Protein AF-A0A815UF53-F1 (afdb_monomer_lite)

pLDDT: mean 86.59, std 9.72, range [55.34, 96.06]

Sequence (130 aa):
MNKFYDKYAIKHITTPPYHPASNGLAERFIRSFKERMLKEQHAGQTNKYFAIRNVLRCYRWTQHRSTGLSPVNMMLSYPVRTDFDIMKPDEPTKRQHKFKYSVGQLVWTLKHQLNNRTQWLEALITKKIS

InterPro domains:
  IPR001584 Integrase, catalytic core [PF13683] (9-43)
  IPR001584 Integrase, catalytic core [PS50994] (1-79)
  IPR012337 Ribonuclease H-like superfamily [SSF53098] (2-83)
  IPR036397 Ribonuclease H superfamily [G3DSA:3.30.420.10] (1-106)

Foldseek 3Di:
DVVVCVVVVHDDDDDDPPCCVVVVVVVVVVVQLVVQLVVCVVVVNPDPVVSNVVSVLCQQQDQDPVPSHGVVCVVVVHDDDDPVNVVPPPPVPPPVPVVVDDAQDWDWDWDDDPPDDIDTDIDGRHDDDD

Secondary structure (DSSP, 8-state):
-HHHHHHTT-----PPTT-GGGGHHHHHHHHHHHHHHHHHHHTT---HHHHHHHHHHHHHHSPPTTTSS-HHHHHHSSPPP-HHHHHS-----------SS-TT-EEEEEE--SSS--EEEEEE------

Structure (mmCIF, N/CA/C/O backbone):
data_AF-A0A815UF53-F1
#
_entry.id   AF-A0A815UF53-F1
#
loop_
_atom_site.group_PDB
_atom_site.id
_atom_site.type_symbol
_atom_site.label_atom_id
_atom_site.label_alt_id
_atom_site.label_comp_id
_atom_site.label_asym_id
_atom_site.label_entity_id
_atom_site.label_seq_id
_atom_site.pdbx_PDB_ins_code
_atom_site.Cartn_x
_atom_site.Cartn_y
_atom_site.Cartn_z
_atom_site.occupancy
_atom_site.B_iso_or_equiv
_atom_site.auth_seq_id
_atom_site.auth_comp_id
_atom_site.auth_asym_id
_atom_site.auth_atom_id
_atom_site.pdbx_PDB_model_num
ATOM 1 N N . MET A 1 1 ? 8.776 -14.693 21.735 1.00 62.72 1 MET A N 1
ATOM 2 C CA . MET A 1 1 ? 8.605 -14.264 20.328 1.00 62.72 1 MET A CA 1
ATOM 3 C C . MET A 1 1 ? 9.325 -15.175 19.336 1.00 62.72 1 MET A C 1
ATOM 5 O O . MET A 1 1 ? 8.688 -15.540 18.361 1.00 62.72 1 MET A O 1
ATOM 9 N N . ASN A 1 2 ? 10.560 -15.624 19.601 1.00 74.62 2 ASN A N 1
ATOM 10 C CA . ASN A 1 2 ? 11.318 -16.495 18.678 1.00 74.62 2 ASN A CA 1
ATOM 11 C C . ASN A 1 2 ? 10.544 -17.749 18.230 1.00 74.62 2 ASN A C 1
ATOM 13 O O . ASN A 1 2 ? 10.398 -17.959 17.037 1.00 74.62 2 ASN A O 1
ATOM 17 N N . LYS A 1 3 ? 9.863 -18.451 19.151 1.00 87.06 3 LYS A N 1
ATOM 18 C CA . LYS A 1 3 ? 9.028 -19.626 18.817 1.00 87.06 3 LYS A CA 1
ATOM 19 C C . LYS A 1 3 ? 7.962 -19.385 17.728 1.00 87.06 3 LYS A C 1
ATOM 21 O O . LYS A 1 3 ? 7.614 -20.321 17.021 1.00 87.06 3 LYS A O 1
ATOM 26 N N . PHE A 1 4 ? 7.409 -18.172 17.604 1.00 92.75 4 PHE A N 1
ATOM 27 C CA . PHE A 1 4 ? 6.448 -17.849 16.538 1.00 92.75 4 PHE A CA 1
ATOM 28 C C . PHE A 1 4 ? 7.168 -17.672 15.200 1.00 92.75 4 PHE A C 1
ATOM 30 O O . PHE A 1 4 ? 6.766 -18.255 14.200 1.00 92.75 4 PHE A O 1
ATOM 37 N N . TYR A 1 5 ? 8.247 -16.893 15.197 1.00 93.88 5 TYR A N 1
ATOM 38 C CA . TYR A 1 5 ? 9.032 -16.620 14.000 1.00 93.88 5 TYR A CA 1
ATOM 39 C C . TYR A 1 5 ? 9.671 -17.891 13.435 1.00 93.88 5 TYR A C 1
ATOM 41 O O . TYR A 1 5 ? 9.554 -18.137 12.237 1.00 93.88 5 TYR A O 1
ATOM 49 N N . ASP A 1 6 ? 10.213 -18.747 14.302 1.00 92.88 6 ASP A N 1
ATOM 50 C CA . ASP A 1 6 ? 10.800 -20.034 13.924 1.00 92.88 6 ASP A CA 1
ATOM 51 C C . ASP A 1 6 ? 9.742 -20.970 13.322 1.00 92.88 6 ASP A C 1
ATOM 53 O O . ASP A 1 6 ? 9.981 -21.604 12.297 1.00 92.88 6 ASP A O 1
ATOM 57 N N . LYS A 1 7 ? 8.528 -20.997 13.896 1.00 95.94 7 LYS A N 1
ATOM 58 C CA . LYS A 1 7 ? 7.411 -21.813 13.393 1.00 95.94 7 LYS A CA 1
ATOM 59 C C . LYS A 1 7 ? 6.991 -21.436 11.970 1.00 95.94 7 LYS A C 1
ATOM 61 O O . LYS A 1 7 ? 6.603 -22.314 11.206 1.00 95.94 7 LYS A O 1
ATOM 66 N N . TYR A 1 8 ? 7.029 -20.150 11.630 1.00 95.12 8 TYR A N 1
ATOM 67 C CA . TYR A 1 8 ? 6.607 -19.645 10.319 1.00 95.12 8 TYR A CA 1
ATOM 68 C C . TYR A 1 8 ? 7.782 -19.315 9.387 1.00 95.12 8 TYR A C 1
ATOM 70 O O . TYR A 1 8 ? 7.563 -18.702 8.345 1.00 95.12 8 TYR A O 1
ATOM 78 N N . ALA A 1 9 ? 9.012 -19.700 9.749 1.00 95.00 9 ALA A N 1
ATOM 79 C CA . ALA A 1 9 ? 10.232 -19.387 9.002 1.00 95.00 9 ALA A CA 1
ATOM 80 C C . ALA A 1 9 ? 10.394 -17.881 8.683 1.00 95.00 9 ALA A C 1
ATOM 82 O O . ALA A 1 9 ? 10.855 -17.491 7.610 1.00 95.00 9 ALA A O 1
ATOM 83 N N . ILE A 1 10 ? 10.009 -17.013 9.624 1.00 95.19 10 ILE A N 1
ATOM 84 C CA . ILE A 1 10 ? 10.105 -15.556 9.489 1.00 95.19 10 ILE A CA 1
ATOM 85 C C . ILE A 1 10 ? 11.411 -15.081 10.123 1.00 95.19 10 ILE A C 1
ATOM 87 O O . ILE A 1 10 ? 11.640 -15.267 11.314 1.00 95.19 10 ILE A O 1
ATOM 91 N N . LYS A 1 11 ? 12.251 -14.377 9.361 1.00 93.62 11 LYS A N 1
ATOM 92 C CA . LYS A 1 11 ? 13.426 -13.698 9.920 1.00 93.62 11 LYS A CA 1
ATOM 93 C C . LYS A 1 11 ? 13.009 -12.372 10.563 1.00 93.62 11 LYS A C 1
ATOM 95 O O . LYS A 1 11 ? 12.670 -11.422 9.861 1.00 93.62 11 LYS A O 1
ATOM 100 N N . HIS A 1 12 ? 13.056 -12.291 11.890 1.00 91.69 12 HIS A N 1
ATOM 101 C CA . HIS A 1 12 ? 12.784 -11.048 12.614 1.00 91.69 12 HIS A CA 1
ATOM 102 C C . HIS A 1 12 ? 14.009 -10.122 12.579 1.00 91.69 12 HIS A C 1
ATOM 104 O O . HIS A 1 12 ? 15.059 -10.452 13.128 1.00 91.69 12 HIS A O 1
ATOM 110 N N . ILE A 1 13 ? 13.876 -8.970 11.919 1.00 90.00 13 ILE A N 1
ATOM 111 C CA . ILE A 1 13 ? 14.931 -7.955 11.798 1.00 90.00 13 ILE A CA 1
ATOM 112 C C . ILE A 1 13 ? 14.521 -6.741 12.632 1.00 90.00 13 ILE A C 1
ATOM 114 O O . ILE A 1 13 ? 13.462 -6.161 12.401 1.00 90.00 13 ILE A O 1
ATOM 118 N N . THR A 1 14 ? 15.359 -6.352 13.592 1.00 89.88 14 THR A N 1
ATOM 119 C CA . THR A 1 14 ? 15.124 -5.200 14.471 1.00 89.88 14 THR A CA 1
ATOM 120 C C . THR A 1 14 ? 16.001 -4.021 14.079 1.00 89.88 14 THR A C 1
ATOM 122 O O . THR A 1 14 ? 17.178 -4.190 13.767 1.00 89.88 14 THR A O 1
ATOM 125 N N . THR A 1 15 ? 15.446 -2.815 14.145 1.00 88.62 15 THR A N 1
ATOM 126 C CA . THR A 1 15 ? 16.214 -1.573 14.011 1.00 88.62 15 THR A CA 1
ATOM 127 C C . THR A 1 15 ? 16.949 -1.251 15.315 1.00 88.62 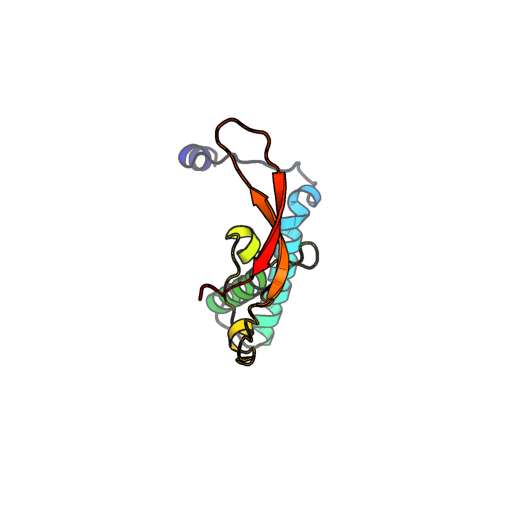15 THR A C 1
ATOM 129 O O . THR A 1 15 ? 16.463 -1.630 16.385 1.00 88.62 15 THR A O 1
ATOM 132 N N . PRO A 1 16 ? 18.091 -0.539 15.266 1.00 87.06 16 PRO A N 1
ATOM 133 C CA . PRO A 1 16 ? 18.784 -0.128 16.478 1.00 87.06 16 PRO A CA 1
ATOM 134 C C . PRO A 1 16 ? 17.896 0.775 17.352 1.00 87.06 16 PRO A C 1
ATOM 136 O O . PRO A 1 16 ? 17.019 1.481 16.832 1.00 87.06 16 PRO A O 1
ATOM 139 N N . PRO A 1 17 ? 18.097 0.754 18.681 1.00 87.44 17 PRO A N 1
ATOM 140 C CA . PRO A 1 17 ? 17.355 1.616 19.591 1.00 87.44 17 PRO A CA 1
ATOM 141 C C . PRO A 1 17 ? 17.593 3.092 19.240 1.00 87.44 17 PRO A C 1
ATOM 143 O O . PRO A 1 17 ? 18.671 3.465 18.785 1.00 87.44 17 PRO A O 1
ATOM 146 N N . TYR A 1 18 ? 16.573 3.931 19.442 1.00 83.25 18 TYR A N 1
ATOM 147 C CA . TYR A 1 18 ? 16.603 5.376 19.158 1.00 83.25 18 TYR A CA 1
ATOM 148 C C . TYR A 1 18 ? 16.888 5.763 17.696 1.00 83.25 18 TYR A C 1
ATOM 150 O O . TYR A 1 18 ? 17.306 6.886 17.421 1.00 83.25 18 TYR A O 1
ATOM 158 N N . HIS A 1 19 ? 16.608 4.873 16.739 1.00 84.88 19 HIS A N 1
ATOM 159 C CA . HIS A 1 19 ? 16.829 5.142 15.319 1.00 84.88 19 HIS A CA 1
ATOM 160 C C . HIS A 1 19 ? 15.553 4.963 14.460 1.00 84.88 19 HIS A C 1
ATOM 162 O O . HIS A 1 19 ? 15.491 4.084 13.593 1.00 84.88 19 HIS A O 1
ATOM 168 N N . PRO A 1 20 ? 14.524 5.813 14.672 1.00 79.69 20 PRO A N 1
ATOM 169 C CA . PRO A 1 20 ? 13.226 5.725 13.982 1.00 79.69 20 PRO A CA 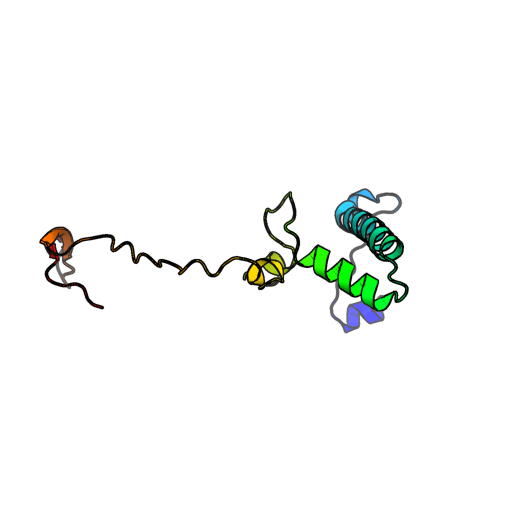1
ATOM 170 C C . PRO A 1 20 ? 13.341 5.849 12.455 1.00 79.69 20 PRO A C 1
ATOM 172 O O . PRO A 1 20 ? 12.607 5.207 11.704 1.00 79.69 20 PRO A O 1
ATOM 175 N N . ALA A 1 21 ? 14.351 6.586 11.979 1.00 84.62 21 ALA A N 1
ATOM 176 C CA . ALA A 1 21 ? 14.616 6.777 10.556 1.00 84.62 21 ALA A CA 1
ATOM 177 C C . ALA A 1 21 ? 14.776 5.455 9.779 1.00 84.62 21 ALA A C 1
ATOM 179 O O . ALA A 1 21 ? 14.350 5.381 8.624 1.00 84.62 21 ALA A O 1
ATOM 180 N N . SER A 1 22 ? 15.305 4.397 10.409 1.00 87.75 22 SER A N 1
ATOM 181 C CA . SER A 1 22 ? 15.430 3.078 9.771 1.00 87.75 22 SER A CA 1
ATOM 182 C C . SER A 1 22 ? 14.089 2.416 9.443 1.00 87.75 22 SER A C 1
ATOM 184 O O . SER A 1 22 ? 14.032 1.601 8.527 1.00 87.75 22 SER A O 1
ATOM 186 N N . ASN A 1 23 ? 12.997 2.788 10.120 1.00 90.06 23 ASN A N 1
ATOM 187 C CA . ASN A 1 23 ? 11.640 2.336 9.796 1.00 90.06 23 ASN A CA 1
ATOM 188 C C . ASN A 1 23 ? 10.762 3.469 9.228 1.00 90.06 23 ASN A C 1
ATOM 190 O O . ASN A 1 23 ? 9.530 3.435 9.297 1.00 90.06 23 ASN A O 1
ATOM 194 N N . GLY A 1 24 ? 11.390 4.483 8.624 1.00 90.56 24 GLY A N 1
ATOM 195 C CA . GLY A 1 24 ? 10.709 5.702 8.191 1.00 90.56 24 GLY A CA 1
ATOM 196 C C . GLY A 1 24 ? 9.597 5.485 7.155 1.00 90.56 24 GLY A C 1
ATOM 197 O O . GLY A 1 24 ? 8.698 6.314 7.036 1.00 90.56 24 GLY A O 1
ATOM 198 N N . LEU A 1 25 ? 9.605 4.381 6.396 1.00 89.38 25 LEU A N 1
ATOM 199 C CA . LEU A 1 25 ? 8.491 4.037 5.499 1.00 89.38 25 LEU A CA 1
ATOM 200 C C . LEU A 1 25 ? 7.231 3.630 6.270 1.00 89.38 25 LEU A C 1
ATOM 202 O O . LEU A 1 25 ? 6.144 4.101 5.932 1.00 89.38 25 LEU A O 1
ATOM 206 N N . ALA A 1 26 ? 7.372 2.813 7.318 1.00 91.06 26 ALA A N 1
ATOM 207 C CA . ALA A 1 26 ? 6.248 2.450 8.171 1.00 91.06 26 ALA A CA 1
ATOM 208 C C . ALA A 1 26 ? 5.714 3.678 8.915 1.00 91.06 26 ALA A C 1
ATOM 210 O O . ALA A 1 26 ? 4.506 3.896 8.962 1.00 91.06 26 ALA A O 1
ATOM 211 N N . GLU A 1 27 ? 6.600 4.537 9.421 1.00 92.25 27 GLU A N 1
ATOM 212 C CA . GLU A 1 27 ? 6.202 5.778 10.092 1.00 92.25 27 GLU A CA 1
ATOM 213 C C . GLU A 1 27 ? 5.469 6.740 9.149 1.00 92.25 27 GLU A C 1
ATOM 215 O O . GLU A 1 27 ? 4.412 7.276 9.498 1.00 92.25 27 GLU A O 1
ATOM 220 N N . ARG A 1 28 ? 5.966 6.904 7.914 1.00 91.81 28 ARG A N 1
ATOM 221 C CA . ARG A 1 28 ? 5.273 7.681 6.875 1.00 91.81 28 ARG A CA 1
ATOM 222 C C . ARG A 1 28 ? 3.884 7.122 6.580 1.00 91.81 28 ARG A C 1
ATOM 224 O O . ARG A 1 28 ? 2.940 7.903 6.471 1.00 91.81 28 ARG A O 1
ATOM 231 N N . PHE A 1 29 ? 3.746 5.799 6.493 1.00 93.19 29 PHE A N 1
ATOM 232 C CA . PHE A 1 29 ? 2.444 5.156 6.327 1.00 93.19 29 PHE A CA 1
ATOM 233 C C . PHE A 1 29 ? 1.513 5.431 7.515 1.00 93.19 29 PHE A C 1
ATOM 235 O O . PHE A 1 29 ? 0.368 5.824 7.304 1.00 93.19 29 PHE A O 1
ATOM 242 N N . ILE A 1 30 ? 1.999 5.299 8.754 1.00 94.44 30 ILE A N 1
ATOM 243 C CA . ILE A 1 30 ? 1.212 5.563 9.969 1.00 94.44 30 ILE A CA 1
ATOM 244 C C . ILE A 1 30 ? 0.692 7.002 9.982 1.00 94.44 30 ILE A C 1
ATOM 246 O O . ILE A 1 30 ? -0.466 7.226 10.338 1.00 94.44 30 ILE A O 1
ATOM 250 N N . ARG A 1 31 ? 1.510 7.976 9.566 1.00 95.00 31 ARG A N 1
ATOM 251 C CA . ARG A 1 31 ? 1.071 9.371 9.431 1.00 95.00 31 ARG A CA 1
ATOM 252 C C . ARG A 1 31 ? -0.109 9.490 8.463 1.00 95.00 31 ARG A C 1
ATOM 254 O O . ARG A 1 31 ? -1.166 9.975 8.858 1.00 95.00 31 ARG A O 1
ATOM 261 N N . SER A 1 32 ? 0.035 8.982 7.238 1.00 94.12 32 SER A N 1
ATOM 262 C CA . SER A 1 32 ? -1.038 9.015 6.232 1.00 94.12 32 SER A CA 1
ATOM 263 C C . SER A 1 32 ? -2.293 8.261 6.682 1.00 94.12 32 SER A C 1
ATOM 265 O O . SER A 1 32 ? -3.413 8.697 6.416 1.00 94.12 32 SER A O 1
ATOM 267 N N . PHE A 1 33 ? -2.120 7.150 7.398 1.00 95.88 33 PHE A N 1
ATOM 268 C CA . PHE A 1 33 ? -3.216 6.378 7.969 1.00 95.88 33 PHE A CA 1
ATOM 269 C C . PHE A 1 33 ? -3.999 7.196 9.003 1.00 95.88 33 PHE A C 1
ATOM 271 O O . PHE A 1 33 ? -5.220 7.289 8.905 1.00 95.88 33 PHE A O 1
ATOM 278 N N . LYS A 1 34 ? -3.310 7.832 9.960 1.00 95.88 34 LYS A N 1
ATOM 279 C CA . LYS A 1 34 ? -3.938 8.676 10.990 1.00 95.88 34 LYS A CA 1
ATOM 280 C C . LYS A 1 34 ? -4.677 9.863 10.376 1.00 95.88 34 LYS A C 1
ATOM 282 O O . LYS A 1 34 ? -5.834 10.095 10.712 1.00 95.88 34 LYS A O 1
ATOM 287 N N . GLU A 1 35 ? -4.044 10.565 9.438 1.00 96.06 35 GLU A N 1
ATOM 288 C CA . GLU A 1 35 ? -4.667 11.678 8.711 1.00 96.06 35 GLU A CA 1
ATOM 289 C C . GLU A 1 35 ? -5.949 11.240 7.997 1.00 96.06 35 GLU A C 1
ATOM 291 O O . GLU A 1 35 ? -6.961 11.939 8.034 1.00 96.06 35 GLU A O 1
ATOM 296 N N . ARG A 1 36 ? -5.934 10.066 7.355 1.00 95.25 36 ARG A N 1
ATOM 297 C CA . ARG A 1 36 ? -7.116 9.555 6.661 1.00 95.25 36 ARG A CA 1
ATOM 298 C C . ARG A 1 36 ? -8.198 9.088 7.630 1.00 95.25 36 ARG A C 1
ATOM 300 O O . ARG A 1 36 ? -9.364 9.357 7.373 1.00 95.25 36 ARG A O 1
ATOM 307 N N . MET A 1 37 ? -7.834 8.451 8.740 1.00 96.00 37 MET A N 1
ATOM 308 C CA . MET A 1 37 ? -8.786 8.054 9.783 1.00 96.00 37 MET A CA 1
ATOM 309 C C . MET A 1 37 ? -9.526 9.262 10.367 1.00 96.00 37 MET A C 1
ATOM 311 O O . MET A 1 37 ? -10.743 9.203 10.521 1.00 96.00 37 MET A O 1
ATOM 315 N N . LEU A 1 38 ? -8.820 10.370 10.619 1.00 95.50 38 LEU A N 1
ATOM 316 C CA . LEU A 1 38 ? -9.445 11.624 11.051 1.00 95.50 38 LEU A CA 1
ATOM 317 C C . LEU A 1 38 ? -10.450 12.132 10.009 1.00 95.50 38 LEU A C 1
ATOM 319 O O . LEU A 1 38 ? -11.563 12.507 10.362 1.00 95.50 38 LEU A O 1
ATOM 323 N N . LYS A 1 39 ? -10.104 12.079 8.716 1.00 94.69 39 LYS A N 1
ATOM 324 C CA . LYS A 1 39 ? -11.024 12.463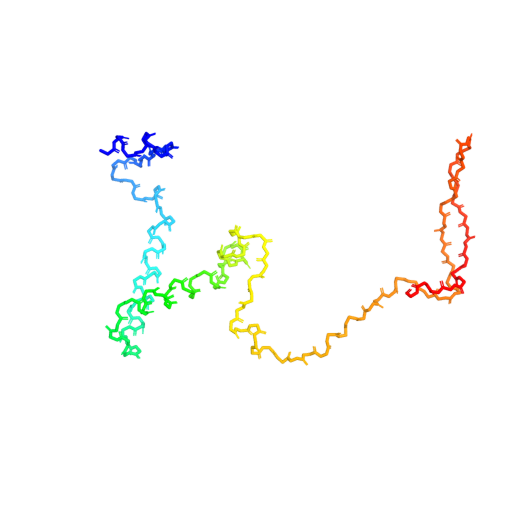 7.631 1.00 94.69 39 LYS A CA 1
ATOM 325 C C . LYS A 1 39 ? -12.278 11.589 7.579 1.00 94.69 39 LYS A C 1
ATOM 327 O O . LYS A 1 39 ? -13.364 12.128 7.408 1.00 94.69 39 LYS A O 1
ATOM 332 N N . GLU A 1 40 ? -12.151 10.272 7.748 1.00 94.38 40 GLU A N 1
ATOM 333 C CA . GLU A 1 40 ? -13.319 9.377 7.801 1.00 94.38 40 GLU A CA 1
ATOM 334 C C . GLU A 1 40 ? -14.205 9.692 9.020 1.00 94.38 40 GLU A C 1
ATOM 336 O O . GLU A 1 40 ? -15.428 9.709 8.903 1.00 94.38 40 GLU A O 1
ATOM 341 N N . GLN A 1 41 ? -13.605 10.015 10.172 1.00 92.12 41 GLN A N 1
ATOM 342 C CA . GLN A 1 41 ? -14.351 10.430 11.363 1.00 92.12 41 GLN A CA 1
ATOM 343 C C . GLN A 1 41 ? -15.097 11.756 11.136 1.00 92.12 41 GLN A C 1
ATOM 345 O O . GLN A 1 41 ? -16.270 11.862 11.485 1.00 92.12 41 GLN A O 1
ATOM 350 N N . HIS A 1 42 ? -14.453 12.750 10.514 1.00 93.94 42 HIS A N 1
ATOM 351 C CA . HIS A 1 42 ? -15.096 14.020 10.154 1.00 93.94 42 HIS A CA 1
ATOM 352 C C . HIS A 1 42 ? -16.210 13.854 9.111 1.00 93.94 42 HIS A C 1
ATOM 354 O O . HIS A 1 42 ? -17.159 14.630 9.115 1.00 93.94 42 HIS A O 1
ATOM 360 N N . ALA A 1 43 ? -16.132 12.829 8.259 1.00 91.38 43 ALA A N 1
ATOM 361 C CA . ALA A 1 43 ? -17.189 12.468 7.316 1.00 91.38 43 ALA A CA 1
ATOM 362 C C . ALA A 1 43 ? -18.387 11.747 7.975 1.00 91.38 43 ALA A C 1
ATOM 364 O O . ALA A 1 43 ? -19.303 11.323 7.276 1.00 91.38 43 ALA A O 1
ATOM 365 N N . GLY A 1 44 ? -18.390 11.592 9.305 1.00 91.19 44 GLY A N 1
ATOM 366 C CA . GLY A 1 44 ? -19.486 10.978 10.058 1.00 91.19 44 GLY A CA 1
ATOM 367 C C . GLY A 1 44 ? -19.394 9.457 10.191 1.00 91.19 44 GLY A C 1
ATOM 368 O O . GLY A 1 44 ? -20.334 8.830 10.679 1.00 91.19 44 GLY A O 1
ATOM 369 N N . GLN A 1 45 ? -18.276 8.835 9.798 1.00 89.19 45 GLN A N 1
ATOM 370 C CA . GLN A 1 45 ? -18.134 7.386 9.893 1.00 89.19 45 GLN A CA 1
ATOM 371 C C . GLN A 1 45 ? -17.863 6.939 11.336 1.00 89.19 45 GLN A C 1
ATOM 373 O O . GLN A 1 45 ? -16.739 6.998 11.831 1.00 89.19 45 GLN A O 1
ATOM 378 N N . THR A 1 46 ? -18.893 6.423 12.007 1.00 87.56 46 THR A N 1
ATOM 379 C CA . THR A 1 46 ? -18.813 5.941 13.399 1.00 87.56 46 THR A CA 1
ATOM 380 C C . THR A 1 46 ? -18.245 4.526 13.517 1.00 87.56 46 THR A C 1
ATOM 382 O O . THR A 1 46 ? -17.629 4.171 14.525 1.00 87.56 46 THR A O 1
ATOM 385 N N . ASN A 1 47 ? -18.402 3.700 12.478 1.00 94.62 47 ASN A N 1
ATOM 386 C CA . ASN A 1 47 ? -17.900 2.331 12.490 1.00 94.62 47 ASN A CA 1
ATOM 387 C C . ASN A 1 47 ? -16.420 2.268 12.075 1.00 94.62 47 ASN A C 1
ATOM 389 O O . ASN A 1 47 ? -16.071 2.422 10.898 1.00 94.62 47 ASN A O 1
ATOM 393 N N . LYS A 1 48 ? -15.566 1.948 13.055 1.00 92.25 48 LYS A N 1
ATOM 394 C CA . LYS A 1 48 ? -14.108 1.825 12.905 1.00 92.25 48 LYS A CA 1
ATOM 395 C C . LYS A 1 48 ? -13.688 0.804 11.844 1.00 92.25 48 LYS A C 1
ATOM 397 O O . LYS A 1 48 ? -12.736 1.064 11.117 1.00 92.25 48 LYS A O 1
ATOM 402 N N . TYR A 1 49 ? -14.381 -0.328 11.714 1.00 94.94 49 TYR A N 1
ATOM 403 C CA . TYR A 1 49 ? -14.021 -1.363 10.735 1.00 94.94 49 TYR A CA 1
ATOM 404 C C . TYR A 1 49 ? -14.198 -0.868 9.300 1.00 94.94 49 TYR A C 1
ATOM 406 O O . TYR A 1 49 ? -13.318 -1.056 8.458 1.00 94.94 49 TYR A O 1
ATOM 414 N N . PHE A 1 50 ? -15.307 -0.182 9.033 1.00 94.94 50 PHE A N 1
ATOM 415 C CA . PHE A 1 50 ? -15.556 0.433 7.732 1.00 94.94 50 PHE A CA 1
ATOM 416 C C . PHE A 1 50 ? -14.578 1.579 7.447 1.00 94.94 50 PHE A C 1
ATOM 418 O O . PHE A 1 50 ? -14.043 1.639 6.342 1.00 94.94 50 PHE A O 1
ATOM 425 N N . ALA A 1 51 ? -14.269 2.421 8.441 1.00 95.38 51 ALA A N 1
ATOM 426 C CA . ALA A 1 51 ? -13.261 3.472 8.294 1.00 95.38 51 ALA A CA 1
ATOM 427 C C . ALA A 1 51 ? -11.883 2.885 7.934 1.00 95.38 51 ALA A C 1
ATOM 429 O O . ALA A 1 51 ? -11.267 3.301 6.955 1.00 95.38 51 ALA A O 1
ATOM 430 N N . ILE A 1 52 ? -11.436 1.842 8.646 1.00 96.00 52 ILE A N 1
ATOM 431 C CA . ILE A 1 52 ? -10.174 1.141 8.355 1.00 96.00 52 ILE A CA 1
ATOM 432 C C . ILE A 1 52 ? -10.196 0.555 6.940 1.00 96.00 52 ILE A C 1
ATOM 434 O O . ILE A 1 52 ? -9.238 0.729 6.184 1.00 96.00 52 ILE A O 1
ATOM 438 N N . ARG A 1 53 ? -11.288 -0.113 6.547 1.00 95.44 53 ARG A N 1
ATOM 439 C CA . ARG A 1 53 ? -11.443 -0.658 5.191 1.00 95.44 53 ARG A CA 1
ATOM 440 C C . ARG A 1 53 ? -11.327 0.441 4.134 1.00 95.44 53 ARG A C 1
ATOM 442 O O . ARG A 1 53 ? -10.623 0.242 3.146 1.00 95.44 53 ARG A O 1
ATOM 449 N N . ASN A 1 54 ? -11.972 1.587 4.340 1.00 93.81 54 ASN A N 1
ATOM 450 C CA . ASN A 1 54 ? -11.919 2.727 3.426 1.00 93.81 54 ASN A CA 1
ATOM 451 C C . ASN A 1 54 ? -10.514 3.313 3.322 1.00 93.81 54 ASN A C 1
ATOM 453 O O . ASN A 1 54 ? -10.017 3.495 2.210 1.00 93.81 54 ASN A O 1
ATOM 457 N N . VAL A 1 55 ? -9.854 3.545 4.458 1.00 95.31 55 VAL A N 1
ATOM 458 C CA . VAL A 1 55 ? -8.481 4.063 4.511 1.00 95.31 55 VAL A CA 1
ATOM 459 C C . VAL A 1 55 ? -7.534 3.141 3.754 1.00 95.31 55 VAL A C 1
ATOM 461 O O . VAL A 1 55 ? -6.789 3.590 2.883 1.00 95.31 55 VAL A O 1
ATOM 464 N N . LEU A 1 56 ? -7.597 1.840 4.037 1.00 95.06 56 LEU A N 1
ATOM 465 C CA . LEU A 1 56 ? -6.739 0.851 3.399 1.00 95.06 56 LEU A CA 1
ATOM 466 C C . LEU A 1 56 ? -7.034 0.693 1.903 1.00 95.06 56 LEU A C 1
ATOM 468 O O . LEU A 1 56 ? -6.104 0.526 1.115 1.00 95.06 56 LEU A O 1
ATOM 472 N N . ARG A 1 57 ? -8.309 0.756 1.500 1.00 93.81 57 ARG A N 1
ATOM 473 C CA . ARG A 1 57 ? -8.715 0.743 0.089 1.00 93.81 57 ARG A CA 1
ATOM 474 C C . ARG A 1 57 ? -8.128 1.943 -0.651 1.00 93.81 57 ARG A C 1
ATOM 476 O O . ARG A 1 57 ? -7.433 1.754 -1.644 1.00 93.81 57 ARG A O 1
ATOM 483 N N . CYS A 1 58 ? -8.325 3.151 -0.123 1.00 92.75 58 CYS A N 1
ATOM 484 C CA . CYS A 1 58 ? -7.798 4.376 -0.723 1.00 92.75 58 CYS A CA 1
ATOM 485 C C . CYS A 1 58 ? -6.273 4.332 -0.835 1.00 92.75 58 CYS A C 1
ATOM 487 O O . CYS A 1 58 ? -5.736 4.620 -1.900 1.00 92.75 58 CYS A O 1
ATOM 489 N N . TYR A 1 59 ? -5.576 3.929 0.230 1.00 94.12 59 TYR A N 1
ATOM 490 C CA . TYR A 1 59 ? -4.117 3.841 0.223 1.00 94.12 59 TYR A CA 1
ATOM 491 C C . TYR A 1 59 ? -3.596 2.875 -0.849 1.00 94.12 59 TYR A C 1
ATOM 493 O O . TYR A 1 59 ? -2.670 3.206 -1.580 1.00 94.12 59 TYR A O 1
ATOM 501 N N . ARG A 1 60 ? -4.216 1.696 -0.988 1.00 93.81 60 ARG A N 1
ATOM 502 C CA . ARG A 1 60 ? -3.781 0.672 -1.952 1.00 93.81 60 ARG A CA 1
ATOM 503 C C . ARG A 1 60 ? -4.074 1.031 -3.404 1.00 93.81 60 ARG A C 1
ATOM 505 O O . ARG A 1 60 ? -3.335 0.584 -4.276 1.00 93.81 60 ARG A O 1
ATOM 512 N N . TRP A 1 61 ? -5.143 1.781 -3.660 1.00 93.31 61 TRP A N 1
ATOM 513 C CA . TRP A 1 61 ? -5.557 2.178 -5.010 1.00 93.31 61 TRP A CA 1
ATOM 514 C C . TRP A 1 61 ? -4.910 3.480 -5.484 1.00 93.31 61 TRP A C 1
ATOM 516 O O . TRP A 1 61 ? -4.696 3.651 -6.681 1.00 93.31 61 TRP A O 1
ATOM 526 N N . THR A 1 62 ? -4.561 4.382 -4.566 1.00 91.50 62 THR A N 1
ATOM 527 C CA . THR A 1 62 ? -3.948 5.668 -4.915 1.00 91.50 62 THR A CA 1
ATOM 528 C C . THR A 1 62 ? -2.504 5.469 -5.366 1.00 91.50 62 THR A C 1
ATOM 530 O O . THR A 1 62 ? -1.714 4.798 -4.703 1.00 91.50 62 THR A O 1
ATOM 533 N N . GLN A 1 63 ? -2.143 6.077 -6.494 1.00 92.00 63 GLN A N 1
ATOM 534 C CA . GLN A 1 63 ? -0.768 6.073 -6.984 1.00 92.00 63 GLN A CA 1
ATOM 535 C C . GLN A 1 63 ? 0.155 6.830 -6.026 1.00 92.00 63 GLN A C 1
ATOM 537 O O . GLN A 1 63 ? -0.145 7.940 -5.582 1.00 92.00 63 GLN A O 1
ATOM 542 N N . HIS A 1 64 ? 1.305 6.237 -5.717 1.00 90.31 64 HIS A N 1
ATOM 543 C CA . HIS A 1 64 ? 2.330 6.901 -4.926 1.00 90.31 64 HIS A CA 1
ATOM 544 C C . HIS A 1 64 ? 3.113 7.888 -5.792 1.00 90.31 64 HIS A C 1
ATOM 546 O O . HIS A 1 64 ? 3.605 7.534 -6.860 1.00 90.31 64 HIS A O 1
ATOM 552 N N . ARG A 1 65 ? 3.311 9.116 -5.295 1.00 88.62 65 ARG A N 1
ATOM 553 C CA . ARG A 1 65 ? 4.052 10.168 -6.016 1.00 88.62 65 ARG A CA 1
ATOM 554 C C . ARG A 1 65 ? 5.459 9.728 -6.435 1.00 88.62 65 ARG A C 1
ATOM 556 O O . ARG A 1 65 ? 5.904 10.087 -7.514 1.00 88.62 65 ARG A O 1
ATOM 563 N N . SER A 1 66 ? 6.159 8.983 -5.581 1.00 88.25 66 SER A N 1
ATOM 564 C CA . SER A 1 66 ? 7.547 8.577 -5.825 1.00 88.25 66 SER A CA 1
ATOM 565 C C . SER A 1 66 ? 7.690 7.459 -6.856 1.00 88.25 66 SER A C 1
ATOM 567 O O . SER A 1 66 ? 8.722 7.379 -7.506 1.00 88.25 66 SER A O 1
ATOM 569 N N . THR A 1 67 ? 6.696 6.575 -6.980 1.00 88.56 67 THR A N 1
ATOM 570 C CA . THR A 1 67 ? 6.766 5.390 -7.854 1.00 88.56 67 THR A CA 1
ATOM 571 C C . THR A 1 67 ? 5.872 5.498 -9.086 1.00 88.56 67 THR A C 1
ATOM 573 O O . THR A 1 67 ? 6.020 4.700 -10.002 1.00 88.56 67 THR A O 1
ATOM 576 N N . GLY A 1 68 ? 4.911 6.428 -9.111 1.00 91.19 68 GLY A N 1
ATOM 577 C CA . GLY A 1 68 ? 3.904 6.552 -10.174 1.00 91.19 68 GLY A CA 1
ATOM 578 C C . GLY A 1 68 ? 2.899 5.393 -10.233 1.00 91.19 68 GLY A C 1
ATOM 579 O O . GLY A 1 68 ? 1.964 5.419 -11.029 1.00 91.19 68 GLY A O 1
ATOM 580 N N . LEU A 1 69 ? 3.058 4.382 -9.377 1.00 91.31 69 LEU A N 1
ATOM 581 C CA . LEU A 1 69 ? 2.241 3.175 -9.330 1.00 91.31 69 LEU A CA 1
ATOM 582 C C . LEU A 1 69 ? 1.495 3.096 -7.999 1.00 91.31 69 LEU A C 1
ATOM 584 O O . LEU A 1 69 ? 1.953 3.604 -6.972 1.00 91.31 69 LEU A O 1
ATOM 588 N N . SER A 1 70 ? 0.324 2.463 -8.013 1.00 92.69 70 SER A N 1
ATOM 589 C CA . SER A 1 70 ? -0.417 2.175 -6.786 1.00 92.69 70 SER A CA 1
ATOM 590 C C . SER A 1 70 ? 0.209 0.976 -6.056 1.00 92.69 70 SER A C 1
ATOM 592 O O . SER A 1 70 ? 0.730 0.066 -6.713 1.00 92.69 70 SER A O 1
ATOM 594 N N . PRO A 1 71 ? 0.157 0.924 -4.711 1.00 93.62 71 PRO A N 1
ATOM 595 C CA . PRO A 1 71 ? 0.705 -0.200 -3.954 1.00 93.62 71 PRO A CA 1
ATOM 596 C C . PRO A 1 71 ? 0.139 -1.559 -4.378 1.00 93.62 71 PRO A C 1
ATOM 598 O O . PRO A 1 71 ? 0.870 -2.546 -4.406 1.00 93.62 71 PRO A O 1
ATOM 601 N N . VAL A 1 72 ? -1.147 -1.620 -4.745 1.00 94.38 72 VAL A N 1
ATOM 602 C CA . VAL A 1 72 ? -1.756 -2.874 -5.207 1.00 94.38 72 VAL A CA 1
ATOM 603 C C . VAL A 1 72 ? -1.193 -3.326 -6.554 1.00 94.38 72 VAL A C 1
ATOM 605 O O . VAL A 1 72 ? -0.921 -4.511 -6.723 1.00 94.38 72 VAL A O 1
ATOM 608 N N . ASN A 1 73 ? -0.936 -2.395 -7.477 1.00 93.31 73 ASN A N 1
ATOM 609 C CA . ASN A 1 73 ? -0.347 -2.725 -8.773 1.00 93.31 73 ASN A CA 1
ATOM 610 C C . ASN A 1 73 ? 1.110 -3.164 -8.615 1.00 93.31 73 ASN A C 1
ATOM 612 O O . ASN A 1 73 ? 1.545 -4.075 -9.307 1.00 93.31 73 ASN A O 1
ATOM 616 N N . MET A 1 74 ? 1.858 -2.564 -7.684 1.00 93.31 74 MET A N 1
ATOM 617 C CA . MET A 1 74 ? 3.217 -3.018 -7.367 1.00 93.31 74 MET A CA 1
ATOM 618 C C . MET A 1 74 ? 3.222 -4.424 -6.757 1.00 93.31 74 MET A C 1
ATOM 620 O O . MET A 1 74 ? 4.089 -5.227 -7.078 1.00 93.31 74 MET A O 1
ATOM 624 N N . MET A 1 75 ? 2.247 -4.732 -5.898 1.00 94.25 75 MET A N 1
ATOM 625 C CA . MET A 1 75 ? 2.134 -6.042 -5.253 1.00 94.25 75 MET A CA 1
ATOM 626 C C . MET A 1 75 ? 1.701 -7.145 -6.229 1.00 94.25 75 MET A C 1
ATOM 628 O O . MET A 1 75 ? 2.206 -8.258 -6.148 1.00 94.25 75 MET A O 1
ATOM 632 N N . LEU A 1 76 ? 0.759 -6.851 -7.129 1.00 93.06 76 LEU A N 1
ATOM 633 C CA . LEU A 1 76 ? 0.154 -7.840 -8.029 1.00 93.06 76 LEU A CA 1
ATOM 634 C C . LEU A 1 76 ? 0.763 -7.849 -9.437 1.00 93.06 76 LEU A C 1
ATOM 636 O O . LEU A 1 76 ? 0.518 -8.776 -10.198 1.00 93.06 76 LEU A O 1
ATOM 640 N N . SER A 1 77 ? 1.556 -6.836 -9.796 1.00 90.56 77 SER A N 1
ATOM 641 C CA . SER A 1 77 ? 2.162 -6.649 -11.128 1.00 90.56 77 SER A CA 1
ATOM 642 C C . SER A 1 77 ? 1.178 -6.503 -12.300 1.00 90.56 77 SER A C 1
ATOM 644 O O . SER A 1 77 ? 1.595 -6.479 -13.455 1.00 90.56 77 SER A O 1
ATOM 646 N N . TYR A 1 78 ? -0.119 -6.336 -12.031 1.00 88.56 78 TYR A N 1
ATOM 647 C CA . TYR A 1 78 ? -1.139 -5.987 -13.021 1.00 88.56 78 TYR A CA 1
ATOM 648 C C . TYR A 1 78 ? -2.050 -4.869 -12.490 1.00 88.56 78 TYR A C 1
ATOM 650 O O . TYR A 1 78 ? -2.168 -4.696 -11.272 1.00 88.56 78 TYR A O 1
ATOM 658 N N . PRO A 1 79 ? -2.690 -4.080 -13.375 1.00 86.81 79 PRO A N 1
ATOM 659 C CA . PRO A 1 79 ? -3.580 -3.010 -12.950 1.00 86.81 79 PRO A CA 1
ATOM 660 C C . PRO A 1 79 ? -4.878 -3.569 -12.357 1.00 86.81 79 PRO A C 1
ATOM 662 O O . PRO A 1 79 ? -5.616 -4.298 -13.020 1.00 86.81 79 PRO A O 1
ATOM 665 N N . VAL A 1 80 ? -5.178 -3.203 -11.111 1.00 88.88 80 VAL A N 1
ATOM 666 C CA . VAL A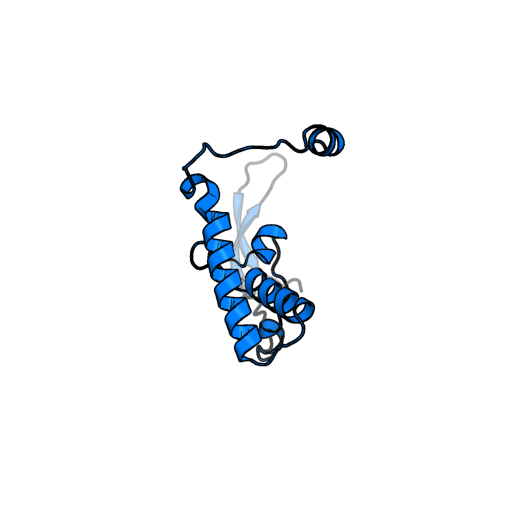 1 80 ? -6.466 -3.515 -10.478 1.00 88.88 80 VAL A CA 1
ATOM 667 C C . VAL A 1 80 ? -7.510 -2.488 -10.896 1.00 88.88 80 VAL A C 1
ATOM 669 O O . VAL A 1 80 ? -7.264 -1.288 -10.801 1.00 88.88 80 VAL A O 1
ATOM 672 N N . ARG A 1 81 ? -8.689 -2.961 -11.313 1.00 88.50 81 ARG A N 1
ATOM 673 C CA . ARG A 1 81 ? -9.828 -2.100 -11.647 1.00 88.50 81 ARG A CA 1
ATOM 674 C C . ARG A 1 81 ? -10.348 -1.404 -10.386 1.00 88.50 81 ARG A C 1
ATOM 676 O O . ARG A 1 81 ? -10.675 -2.066 -9.402 1.00 88.50 81 ARG A O 1
ATOM 683 N N . THR A 1 82 ? -10.422 -0.081 -10.431 1.00 89.06 82 THR A N 1
ATOM 684 C CA . THR A 1 82 ? -10.894 0.776 -9.335 1.00 89.06 82 THR A CA 1
ATOM 685 C C . THR A 1 82 ? -12.239 1.421 -9.665 1.00 89.06 82 THR A C 1
ATOM 687 O O . THR A 1 82 ? -12.665 1.426 -10.820 1.00 89.06 82 THR A O 1
ATOM 690 N N . ASP A 1 83 ? -12.891 2.027 -8.668 1.00 87.94 83 ASP A N 1
ATOM 691 C CA . ASP A 1 83 ? -14.142 2.777 -8.870 1.00 87.94 83 ASP A CA 1
ATOM 692 C C . ASP A 1 83 ? -13.961 3.922 -9.894 1.00 87.94 83 ASP A C 1
ATOM 694 O O . ASP A 1 83 ? -14.853 4.200 -10.693 1.00 87.94 83 ASP A O 1
ATOM 698 N N . PHE A 1 84 ? -12.771 4.536 -9.951 1.00 85.44 84 PHE A N 1
ATOM 699 C CA . PHE A 1 84 ? -12.436 5.551 -10.959 1.00 85.44 84 PHE A CA 1
ATOM 700 C C . PHE A 1 84 ? -12.337 4.991 -12.375 1.00 85.44 84 PHE A C 1
ATOM 702 O O . PHE A 1 84 ? -12.623 5.710 -13.325 1.00 85.44 84 PHE A O 1
ATOM 709 N N . ASP A 1 85 ? -11.964 3.722 -12.537 1.00 86.56 85 ASP A N 1
ATOM 710 C CA . ASP A 1 85 ? -11.936 3.086 -13.855 1.00 86.56 85 ASP A CA 1
ATOM 711 C C . ASP A 1 85 ? -13.339 2.779 -14.376 1.00 86.56 85 ASP A C 1
ATOM 713 O O . ASP A 1 85 ? -13.520 2.655 -15.581 1.00 86.56 85 ASP A O 1
ATOM 717 N N . ILE A 1 86 ? -14.327 2.668 -13.483 1.00 86.81 86 ILE A N 1
ATOM 718 C CA . ILE A 1 86 ? -15.742 2.512 -13.844 1.00 86.81 86 ILE A CA 1
ATOM 719 C C . ILE A 1 86 ? -16.346 3.860 -14.255 1.00 86.81 86 ILE A C 1
ATOM 721 O O . ILE A 1 86 ? -17.198 3.903 -15.132 1.00 86.81 86 ILE A O 1
ATOM 725 N N . MET A 1 87 ? -15.902 4.958 -13.637 1.00 88.31 87 MET A N 1
ATOM 726 C CA . MET A 1 87 ? -16.386 6.311 -13.945 1.00 88.31 87 MET A CA 1
ATOM 727 C C . MET A 1 87 ? -15.817 6.895 -15.242 1.00 88.31 87 MET A C 1
ATOM 729 O O . MET A 1 87 ? -16.308 7.923 -15.709 1.00 88.31 87 MET A O 1
ATOM 733 N N . LYS A 1 88 ? -14.772 6.289 -15.818 1.00 83.19 88 LYS A N 1
ATOM 734 C CA . LYS A 1 88 ? -14.264 6.711 -17.126 1.00 83.19 88 LYS A CA 1
ATOM 735 C C . LYS A 1 88 ? -15.367 6.484 -18.163 1.00 83.19 88 LYS A C 1
ATOM 737 O O . LYS A 1 88 ? -15.952 5.402 -18.155 1.00 83.19 88 LYS A O 1
ATOM 742 N N . PRO A 1 89 ? -15.669 7.470 -19.028 1.00 84.88 89 PRO A N 1
ATOM 743 C CA . PRO A 1 89 ? -16.615 7.244 -20.108 1.00 84.88 89 PRO A CA 1
ATOM 744 C C . PRO A 1 89 ? -16.141 6.041 -20.921 1.00 84.88 89 PRO A C 1
ATOM 746 O O . PRO A 1 89 ? -14.932 5.868 -21.110 1.00 84.88 89 PRO A O 1
ATOM 749 N N . ASP A 1 90 ? -17.088 5.232 -21.398 1.00 73.50 90 ASP A N 1
ATOM 750 C CA . ASP A 1 90 ? -16.821 4.233 -22.427 1.00 73.50 90 ASP A CA 1
ATOM 751 C C . ASP A 1 90 ? -16.429 4.991 -23.697 1.00 73.50 90 ASP A C 1
ATOM 753 O O . ASP A 1 90 ? -17.226 5.216 -24.609 1.00 73.50 90 ASP A O 1
ATOM 757 N N . GLU A 1 91 ? -15.181 5.452 -23.750 1.00 69.44 91 GLU A N 1
ATOM 758 C CA . GLU A 1 91 ? -14.585 5.810 -25.013 1.00 69.44 91 GLU A CA 1
ATOM 759 C C . GLU A 1 91 ? -14.630 4.523 -25.826 1.00 69.44 91 GLU A C 1
ATOM 761 O O . GLU A 1 91 ? -14.065 3.516 -25.368 1.00 69.44 91 GLU A O 1
ATOM 766 N N . PRO A 1 92 ? -15.303 4.505 -26.998 1.00 65.25 92 PRO A N 1
ATOM 767 C CA . PRO A 1 92 ? -15.177 3.378 -27.893 1.00 65.25 92 PRO A CA 1
ATOM 768 C C . PRO A 1 92 ? -13.685 3.267 -28.091 1.00 65.25 92 PRO A C 1
ATOM 770 O O . PRO A 1 92 ? -13.072 4.180 -28.653 1.00 65.25 92 PRO A O 1
ATOM 773 N N . THR A 1 93 ? -13.085 2.224 -27.514 1.00 59.28 93 THR A N 1
ATOM 774 C CA . THR A 1 93 ? -11.656 2.027 -27.605 1.00 59.28 93 THR A CA 1
ATOM 775 C C . THR A 1 93 ? -11.483 1.794 -29.083 1.00 59.28 93 THR A C 1
ATOM 777 O O . THR A 1 93 ? -11.680 0.685 -29.579 1.00 59.28 93 THR A O 1
ATOM 780 N N . LYS A 1 94 ? -11.178 2.857 -29.829 1.00 55.34 94 LYS A N 1
ATOM 781 C CA . LYS A 1 94 ? -10.624 2.751 -31.153 1.00 55.34 94 LYS A CA 1
ATOM 782 C C . LYS A 1 94 ? -9.265 2.160 -30.838 1.00 55.34 94 LYS A C 1
ATOM 784 O O . LYS A 1 94 ? -8.261 2.862 -30.790 1.00 55.34 94 LYS A O 1
ATOM 789 N N . ARG A 1 95 ? -9.240 0.841 -30.608 1.00 55.94 95 ARG A N 1
ATOM 790 C CA . ARG A 1 95 ? -8.149 -0.025 -30.996 1.00 55.94 95 ARG A CA 1
ATOM 791 C C . ARG A 1 95 ? -8.060 0.209 -32.492 1.00 55.94 95 ARG A C 1
ATOM 793 O O . ARG A 1 95 ? -8.546 -0.569 -33.303 1.00 55.94 95 ARG A O 1
ATOM 800 N N . GLN A 1 96 ? -7.518 1.366 -32.862 1.00 57.12 96 GLN A N 1
ATOM 801 C CA . GLN A 1 96 ? -6.922 1.543 -34.147 1.00 57.12 96 GLN A CA 1
ATOM 802 C C . GLN A 1 96 ? -5.826 0.504 -34.072 1.00 57.12 96 GLN A C 1
ATOM 804 O O . GLN A 1 96 ? -4.788 0.719 -33.446 1.00 57.12 96 GLN A O 1
ATOM 809 N N . HIS A 1 97 ? -6.098 -0.672 -34.628 1.00 57.78 97 HIS A N 1
ATOM 810 C CA . HIS A 1 97 ? -5.037 -1.471 -35.176 1.00 57.78 97 HIS A CA 1
ATOM 811 C C . HIS A 1 97 ? -4.372 -0.525 -36.172 1.00 57.78 97 HIS A C 1
ATOM 813 O O . HIS A 1 97 ? -4.810 -0.382 -37.312 1.00 57.78 97 HIS A O 1
ATOM 819 N N . LYS A 1 98 ? -3.389 0.246 -35.690 1.00 61.06 98 LYS A N 1
ATOM 820 C CA . LYS A 1 98 ? -2.477 0.998 -36.530 1.00 61.06 98 LYS A CA 1
ATOM 821 C C . LYS A 1 98 ? -1.667 -0.086 -37.200 1.00 61.06 98 LYS A C 1
ATOM 823 O O . LYS A 1 98 ? -0.636 -0.521 -36.695 1.00 61.06 98 LYS A O 1
ATOM 828 N N . PHE A 1 99 ? -2.227 -0.6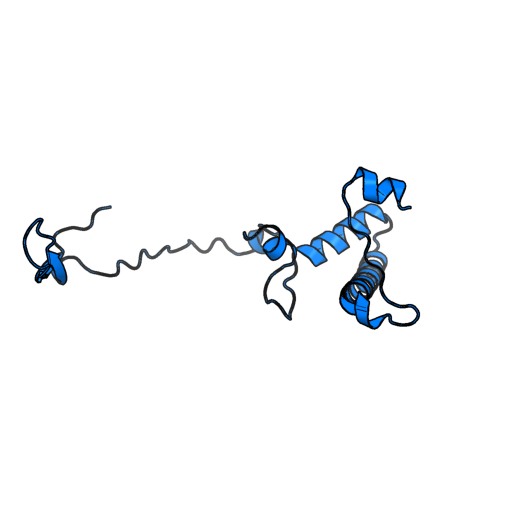19 -38.279 1.00 69.94 99 PHE A N 1
ATOM 829 C CA . PHE A 1 99 ? -1.510 -1.518 -39.147 1.00 69.94 99 PHE A CA 1
ATOM 830 C C . PHE A 1 99 ? -0.254 -0.762 -39.558 1.00 69.94 99 PHE A C 1
ATOM 832 O O . PHE A 1 99 ? -0.340 0.329 -40.118 1.00 69.94 99 PHE A O 1
ATOM 839 N N . LYS A 1 100 ? 0.908 -1.314 -39.208 1.00 75.94 100 LYS A N 1
ATOM 840 C CA . LYS A 1 100 ? 2.201 -0.684 -39.490 1.00 75.94 100 LYS A CA 1
ATOM 841 C C . LYS A 1 100 ? 2.420 -0.494 -40.997 1.00 75.94 100 LYS A C 1
ATOM 843 O O . LYS A 1 100 ? 3.230 0.339 -41.385 1.00 75.94 100 LYS A O 1
ATOM 848 N N . TYR A 1 101 ? 1.682 -1.244 -41.818 1.00 80.44 101 TYR A N 1
ATOM 849 C CA . TYR A 1 101 ? 1.813 -1.249 -43.263 1.00 80.44 101 TYR A CA 1
ATOM 850 C C . TYR A 1 101 ? 0.458 -1.329 -43.988 1.00 80.44 101 TYR A C 1
ATOM 852 O O . TYR A 1 101 ? -0.505 -1.915 -43.475 1.00 80.44 101 TYR A O 1
ATOM 860 N N . SER A 1 102 ? 0.391 -0.760 -45.194 1.00 82.62 102 SER A N 1
ATOM 861 C CA . SER A 1 102 ? -0.769 -0.809 -46.097 1.00 82.62 102 SER A CA 1
ATOM 862 C C . SER A 1 102 ? -0.614 -1.868 -47.200 1.00 82.62 102 SER A C 1
ATOM 864 O O . SER A 1 102 ? 0.491 -2.283 -47.539 1.00 82.62 102 SER A O 1
ATOM 866 N N . VAL A 1 103 ? -1.738 -2.336 -47.762 1.00 85.44 103 VAL A N 1
ATOM 867 C CA . VAL A 1 103 ? -1.723 -3.218 -48.947 1.00 85.44 103 VAL A CA 1
ATOM 868 C C . VAL A 1 103 ? -1.134 -2.430 -50.117 1.00 85.44 103 VAL A C 1
ATOM 870 O O . VAL A 1 103 ? -1.517 -1.282 -50.327 1.00 85.44 103 VAL A O 1
ATOM 873 N N . GLY A 1 104 ? -0.187 -3.029 -50.837 1.00 83.56 104 GLY A N 1
ATOM 874 C CA . GLY A 1 104 ? 0.570 -2.375 -51.907 1.00 83.56 104 GLY A CA 1
ATOM 875 C C . GLY A 1 104 ? 1.802 -1.590 -51.441 1.00 83.56 104 GLY A C 1
ATOM 876 O O . GLY A 1 104 ? 2.527 -1.068 -52.281 1.00 83.56 104 GLY A O 1
ATOM 877 N N . GLN A 1 105 ? 2.083 -1.518 -50.135 1.00 86.94 105 GLN A N 1
ATOM 878 C CA . GLN A 1 105 ? 3.312 -0.899 -49.642 1.00 86.94 105 GLN A CA 1
ATOM 879 C C . GLN A 1 105 ? 4.528 -1.786 -49.931 1.00 86.94 105 GLN A C 1
ATOM 881 O O . GLN A 1 105 ? 4.500 -2.991 -49.659 1.00 86.94 105 GLN A O 1
ATOM 886 N N . LEU A 1 106 ? 5.600 -1.167 -50.434 1.00 88.38 106 LEU A N 1
ATOM 887 C CA . LEU A 1 106 ? 6.906 -1.801 -50.584 1.00 88.38 106 LEU A CA 1
ATOM 888 C C . LEU A 1 106 ? 7.536 -2.005 -49.203 1.00 88.38 106 LEU A C 1
ATOM 890 O O . LEU A 1 106 ? 7.698 -1.058 -48.428 1.00 88.38 106 LEU A O 1
ATOM 894 N N . VAL A 1 107 ? 7.876 -3.249 -48.888 1.00 87.19 107 VAL A N 1
ATOM 895 C CA . VAL A 1 107 ? 8.512 -3.646 -47.634 1.00 87.19 107 VAL A CA 1
ATOM 896 C C . VAL A 1 107 ? 9.671 -4.591 -47.906 1.00 87.19 107 VAL A C 1
ATOM 898 O O . VAL A 1 107 ? 9.640 -5.393 -48.834 1.00 87.19 107 VAL A O 1
ATOM 901 N N . TRP A 1 108 ? 10.693 -4.527 -47.064 1.00 89.00 108 TRP A N 1
ATOM 902 C CA . TRP A 1 108 ? 11.793 -5.481 -47.103 1.00 89.00 108 TRP A CA 1
ATOM 903 C C . TRP A 1 108 ? 11.438 -6.714 -46.279 1.00 89.00 108 TRP A C 1
ATOM 905 O O . TRP A 1 108 ? 11.025 -6.607 -45.123 1.00 89.00 108 TRP A O 1
ATOM 915 N N . THR A 1 109 ? 11.606 -7.891 -46.871 1.00 85.25 109 THR A N 1
ATOM 916 C CA . THR A 1 109 ? 11.365 -9.182 -46.223 1.00 85.25 109 THR A CA 1
ATOM 917 C C . THR A 1 109 ? 12.654 -9.983 -46.174 1.00 85.25 109 THR A C 1
ATOM 919 O O . THR A 1 109 ? 13.460 -9.952 -47.104 1.00 85.25 109 THR A O 1
ATOM 922 N N . LEU A 1 110 ? 12.870 -10.688 -45.066 1.00 87.38 110 LEU A N 1
ATOM 923 C CA . LEU A 1 110 ? 14.038 -11.542 -44.908 1.00 87.38 110 LEU A CA 1
ATOM 924 C C . LEU A 1 110 ? 13.728 -12.928 -45.475 1.00 87.38 110 LEU A C 1
ATOM 926 O O . LEU A 1 110 ? 12.855 -13.633 -44.965 1.00 87.38 110 LEU A O 1
ATOM 930 N N . LYS A 1 111 ? 14.459 -13.344 -46.509 1.00 84.38 111 LYS A N 1
ATOM 931 C CA . LYS A 1 111 ? 14.355 -14.694 -47.064 1.00 84.38 111 LYS A CA 1
ATOM 932 C C . LYS A 1 111 ? 15.296 -15.629 -46.312 1.00 84.38 111 LYS A C 1
ATOM 934 O O . LYS A 1 111 ? 16.512 -15.585 -46.503 1.00 84.38 111 LYS A O 1
ATOM 939 N N . HIS A 1 112 ? 14.726 -16.480 -45.463 1.00 74.31 112 HIS A N 1
ATOM 940 C CA . HIS A 1 112 ? 15.472 -17.530 -44.775 1.00 74.31 112 HIS A CA 1
ATOM 941 C C . HIS A 1 112 ? 15.659 -18.743 -45.697 1.00 74.31 112 HIS A C 1
ATOM 943 O O . HIS A 1 112 ? 14.692 -19.248 -46.265 1.00 74.31 112 HIS A O 1
ATOM 949 N N . GLN A 1 113 ? 16.899 -19.206 -45.868 1.00 79.44 113 GLN A N 1
ATOM 950 C CA . GLN A 1 113 ? 17.244 -20.373 -46.687 1.00 79.44 113 GLN A CA 1
ATOM 951 C C . GLN A 1 113 ? 18.056 -21.356 -45.837 1.00 79.44 113 GLN A C 1
ATOM 953 O O . GLN A 1 113 ? 18.938 -20.923 -45.107 1.00 79.44 113 GLN A O 1
ATOM 958 N N . LEU A 1 114 ? 17.773 -22.665 -45.924 1.00 68.38 114 LEU A N 1
ATOM 959 C CA . LEU A 1 114 ? 18.353 -23.670 -45.012 1.00 68.38 114 LEU A CA 1
ATOM 960 C C . LEU A 1 114 ? 19.891 -23.772 -45.084 1.00 68.38 114 LEU A C 1
ATOM 962 O O . LEU A 1 114 ? 20.509 -24.083 -44.076 1.00 68.38 114 LEU A O 1
ATOM 966 N N . ASN A 1 115 ? 20.496 -23.471 -46.241 1.00 72.19 115 ASN A N 1
ATOM 967 C CA . ASN A 1 115 ? 21.935 -23.655 -46.492 1.00 72.19 115 ASN A CA 1
ATOM 968 C C . ASN A 1 115 ? 22.640 -22.407 -47.063 1.00 72.19 115 ASN A C 1
ATOM 970 O O . ASN A 1 115 ? 23.824 -22.464 -47.378 1.00 72.19 115 ASN A O 1
ATOM 974 N N . ASN A 1 116 ? 21.929 -21.285 -47.212 1.00 74.06 116 ASN A N 1
ATOM 975 C CA . ASN A 1 116 ? 22.456 -20.051 -47.800 1.00 74.06 116 ASN A CA 1
ATOM 976 C C . ASN A 1 116 ? 22.317 -18.879 -46.829 1.00 74.06 116 ASN A C 1
ATOM 978 O O . ASN A 1 116 ? 21.500 -18.899 -45.910 1.00 74.06 116 ASN A O 1
ATOM 982 N N . ARG A 1 117 ? 23.100 -17.821 -47.064 1.00 74.94 117 ARG A N 1
ATOM 983 C CA . ARG A 1 117 ? 23.004 -16.586 -46.280 1.00 74.94 117 ARG A CA 1
ATOM 984 C C . ARG A 1 117 ? 21.629 -15.948 -46.473 1.00 74.94 117 ARG A C 1
ATOM 986 O O . ARG A 1 117 ? 21.150 -15.827 -47.597 1.00 74.94 117 ARG A O 1
ATOM 993 N N . THR A 1 118 ? 21.027 -15.508 -45.374 1.00 85.38 118 THR A N 1
ATOM 994 C CA . THR A 1 118 ? 19.782 -14.734 -45.386 1.00 85.38 118 THR A CA 1
ATOM 995 C 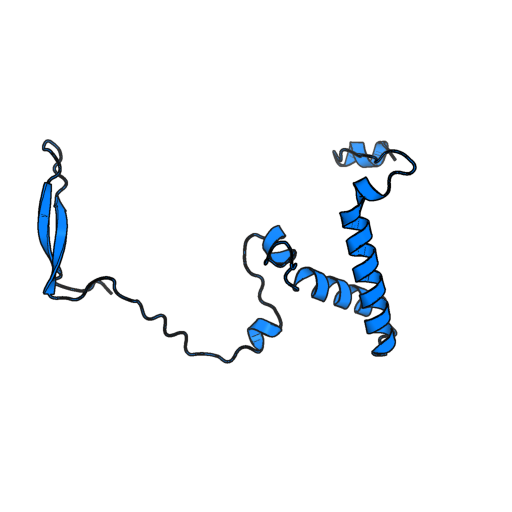C . THR A 1 118 ? 19.949 -13.458 -46.203 1.00 85.38 118 THR A C 1
ATOM 997 O O . THR A 1 118 ? 20.907 -12.712 -45.994 1.00 85.38 118 THR A O 1
ATOM 1000 N N . GLN A 1 119 ? 19.003 -13.198 -47.104 1.00 84.56 119 GLN A N 1
ATOM 1001 C CA . GLN A 1 119 ? 18.992 -12.015 -47.966 1.00 84.56 119 GLN A CA 1
ATOM 1002 C C . GLN A 1 119 ? 17.717 -11.205 -47.739 1.00 84.56 119 GLN A C 1
ATOM 1004 O O . GLN A 1 119 ? 16.634 -11.769 -47.561 1.00 84.56 119 GLN A O 1
ATOM 1009 N N . TRP A 1 120 ? 17.858 -9.882 -47.751 1.00 87.69 120 TRP A N 1
ATOM 1010 C CA . TRP A 1 120 ? 16.732 -8.957 -47.758 1.00 87.69 120 TRP A CA 1
ATOM 1011 C C . TRP A 1 120 ? 16.227 -8.802 -49.189 1.00 87.69 120 TRP A C 1
ATOM 1013 O O . TRP A 1 120 ? 17.008 -8.498 -50.087 1.00 87.69 120 TRP A O 1
ATOM 1023 N N . LEU A 1 121 ? 14.933 -9.026 -49.394 1.00 87.69 121 LEU A N 1
ATOM 1024 C CA . LEU A 1 121 ? 14.271 -8.879 -50.685 1.00 87.69 121 LEU A CA 1
ATOM 1025 C C . LEU A 1 121 ? 13.120 -7.886 -50.572 1.00 87.69 121 LEU A C 1
ATOM 1027 O O . LEU A 1 121 ? 12.387 -7.888 -49.579 1.00 87.69 121 LEU A O 1
ATOM 1031 N N . GLU A 1 122 ? 12.947 -7.067 -51.601 1.00 89.81 122 GLU A N 1
ATOM 1032 C CA . GLU A 1 122 ? 11.787 -6.192 -51.727 1.00 89.81 122 GLU A CA 1
ATOM 1033 C C . GLU A 1 122 ? 10.536 -7.028 -52.008 1.00 89.81 122 GLU A C 1
ATOM 1035 O O . GLU A 1 122 ? 10.532 -7.911 -52.866 1.00 89.81 122 GLU A O 1
ATOM 1040 N N . ALA A 1 123 ? 9.466 -6.762 -51.268 1.00 85.75 123 ALA A N 1
ATOM 1041 C CA . ALA A 1 123 ? 8.181 -7.415 -51.431 1.00 85.75 123 ALA A CA 1
ATOM 1042 C C . ALA A 1 123 ? 7.041 -6.407 -51.275 1.00 85.75 123 ALA A C 1
ATOM 1044 O O . ALA A 1 123 ? 7.159 -5.392 -50.590 1.00 85.75 123 ALA A O 1
ATOM 1045 N N . LEU A 1 124 ? 5.906 -6.717 -51.897 1.00 90.62 124 LEU A N 1
ATOM 1046 C CA . LEU A 1 124 ? 4.671 -5.953 -51.760 1.00 90.62 124 LEU A CA 1
ATOM 1047 C C . LEU A 1 124 ? 3.718 -6.688 -50.822 1.00 90.62 124 LEU A C 1
ATOM 1049 O O . LEU A 1 124 ? 3.565 -7.909 -50.893 1.00 90.62 124 LEU A O 1
ATOM 1053 N N . ILE A 1 125 ? 3.029 -5.943 -49.965 1.00 86.94 125 ILE A N 1
ATOM 1054 C CA . ILE A 1 125 ? 1.983 -6.516 -49.115 1.00 86.94 125 ILE A CA 1
ATOM 1055 C C . ILE A 1 125 ? 0.742 -6.772 -49.967 1.00 86.94 125 ILE A C 1
ATOM 1057 O O . ILE A 1 125 ? 0.064 -5.833 -50.375 1.00 86.94 125 ILE A O 1
ATOM 1061 N N . THR A 1 126 ? 0.435 -8.042 -50.224 1.00 86.25 126 THR A N 1
ATOM 1062 C CA . THR A 1 126 ? -0.661 -8.452 -51.118 1.00 86.25 126 THR A CA 1
ATOM 1063 C C . THR A 1 126 ? -2.020 -8.485 -50.432 1.00 86.25 126 THR A C 1
ATOM 1065 O O . THR A 1 126 ? -3.026 -8.108 -51.026 1.00 86.25 126 THR A O 1
ATOM 1068 N N . LYS A 1 127 ? -2.076 -8.918 -49.171 1.00 81.94 127 LYS A N 1
ATOM 1069 C CA . LYS A 1 127 ? -3.318 -8.976 -48.399 1.00 81.94 127 LYS A CA 1
ATOM 1070 C C . LYS A 1 127 ? -3.057 -8.828 -46.911 1.00 81.94 127 LYS A C 1
ATOM 1072 O O . LYS A 1 127 ? -2.013 -9.231 -46.403 1.00 81.94 127 LYS A O 1
ATOM 1077 N N . LYS A 1 128 ? -4.040 -8.271 -46.210 1.00 78.69 128 LYS A N 1
ATOM 1078 C CA . LYS A 1 128 ? -4.079 -8.274 -44.747 1.00 78.69 128 LYS A CA 1
ATOM 1079 C C . LYS A 1 128 ? -4.647 -9.616 -44.295 1.00 78.69 128 LYS A C 1
ATOM 1081 O O . LYS A 1 128 ? -5.663 -10.055 -44.825 1.00 78.69 128 LYS A O 1
ATOM 1086 N N . ILE A 1 129 ? -3.980 -10.259 -43.345 1.00 74.88 129 ILE A N 1
ATOM 1087 C CA . ILE A 1 129 ? -4.525 -11.428 -42.654 1.00 74.88 129 ILE A CA 1
ATOM 1088 C C . ILE A 1 129 ? -5.312 -10.860 -41.470 1.00 74.88 129 ILE A C 1
ATOM 1090 O O . ILE A 1 129 ? -4.723 -10.167 -40.638 1.00 74.88 129 ILE A O 1
ATOM 1094 N N . SER A 1 130 ? -6.635 -11.037 -41.495 1.00 59.69 130 SER A N 1
ATOM 1095 C CA . SER A 1 130 ? -7.536 -10.643 -40.405 1.00 59.69 130 SER A CA 1
ATOM 1096 C C . SER A 1 130 ? -7.668 -11.748 -39.373 1.00 59.69 130 SER A C 1
ATOM 1098 O O . SER A 1 130 ? -7.476 -12.924 -39.751 1.00 59.69 130 SER A O 1
#

Organism: NCBI:txid392030

Radius of gyration: 27.77 Å; chains: 1; bounding box: 42×38×72 Å